Protein AF-A0A964YRF7-F1 (afdb_monomer_lite)

pLDDT: mean 79.21, std 12.92, range [41.75, 94.56]

Sequence (162 aa):
MLIGVGWKLAHPREFGNMFTIGSDQFAIFIVTIVITLATDLLVGIGAGILLKIFIHLVRGASLKHIFQSMTQTEDKTVFIKGAAVFSNFSKTKQKIRAFGFDKHVVVNLDDCSFIDHSVMEAIHLLSEEFKAEGGRLEVVGLEHFENFGKSTHGLSAKKRSK

Foldseek 3Di:
DVVVVVCVVVPVVVLVVQVVVHPLSNVLVVQLVVCCVVPNNVRSVVSSVVSVVVVCVVVVNPPVLVQDQPWDDDPQETEGAEEADPNRCVVVLVVNPVVPLLEEHEYECQNYFWYALVRLVSLVVSQVSSVVNNYGYHYHPCVQWDADPPDPDPSHITGGDD

Structure (mmCIF, N/CA/C/O backbone):
data_AF-A0A964YRF7-F1
#
_entry.id   AF-A0A964YRF7-F1
#
loop_
_atom_site.group_PDB
_atom_site.id
_atom_site.type_symbol
_atom_site.label_atom_id
_atom_site.label_alt_id
_atom_site.label_comp_id
_atom_site.label_asym_id
_atom_site.label_entity_id
_atom_site.label_seq_id
_atom_site.pdbx_PDB_ins_code
_atom_site.Cartn_x
_atom_site.Cartn_y
_atom_site.Cartn_z
_atom_site.occupancy
_atom_site.B_iso_or_equiv
_atom_site.auth_seq_id
_atom_site.auth_comp_id
_atom_site.auth_asym_id
_atom_site.auth_atom_id
_atom_site.pdbx_PDB_model_num
ATOM 1 N N . MET A 1 1 ? 31.798 1.251 -5.332 1.00 73.38 1 MET A N 1
ATOM 2 C CA . MET A 1 1 ? 30.499 1.286 -4.614 1.00 73.38 1 MET A CA 1
ATOM 3 C C . MET A 1 1 ? 29.317 1.572 -5.538 1.00 73.38 1 MET A C 1
ATOM 5 O O . MET A 1 1 ? 28.400 0.765 -5.550 1.00 73.38 1 MET A O 1
ATOM 9 N N . LEU A 1 2 ? 29.344 2.636 -6.352 1.00 81.25 2 LEU A N 1
ATOM 10 C CA . LEU A 1 2 ? 28.207 3.024 -7.210 1.00 81.25 2 LEU A CA 1
ATOM 11 C C . LEU A 1 2 ? 27.767 1.951 -8.221 1.00 81.25 2 LEU A C 1
ATOM 13 O O . LEU A 1 2 ? 26.578 1.693 -8.341 1.00 81.25 2 LEU A O 1
ATOM 17 N N . ILE A 1 3 ? 28.705 1.258 -8.874 1.00 82.56 3 ILE A N 1
ATOM 18 C CA . ILE A 1 3 ? 28.388 0.175 -9.827 1.00 82.56 3 ILE A CA 1
ATOM 19 C C . ILE A 1 3 ? 27.668 -0.996 -9.135 1.00 82.56 3 ILE A C 1
ATOM 21 O O . ILE A 1 3 ? 26.721 -1.550 -9.681 1.00 82.56 3 ILE A O 1
ATOM 25 N N . GLY A 1 4 ? 28.063 -1.339 -7.903 1.00 83.44 4 GLY A N 1
ATOM 26 C CA . GLY A 1 4 ? 27.412 -2.401 -7.126 1.00 83.44 4 GLY A CA 1
ATOM 27 C C . GLY A 1 4 ? 25.996 -2.028 -6.680 1.00 83.44 4 GLY A C 1
ATOM 28 O O . GLY A 1 4 ? 25.100 -2.868 -6.703 1.00 83.44 4 GLY A O 1
ATOM 29 N N . VAL A 1 5 ? 25.774 -0.755 -6.334 1.00 84.44 5 VAL A N 1
ATOM 30 C CA . VAL A 1 5 ? 24.432 -0.227 -6.039 1.00 84.44 5 VAL A CA 1
ATOM 31 C C . VAL A 1 5 ? 23.580 -0.199 -7.312 1.00 84.44 5 VAL A C 1
ATOM 33 O O . VAL A 1 5 ? 22.443 -0.660 -7.286 1.00 84.44 5 VAL A O 1
ATOM 36 N N . GLY A 1 6 ? 24.146 0.240 -8.439 1.00 82.25 6 GLY A N 1
ATOM 37 C CA . GLY A 1 6 ? 23.479 0.242 -9.742 1.00 82.25 6 GLY A CA 1
ATOM 38 C C . GLY A 1 6 ? 23.051 -1.155 -10.192 1.00 82.25 6 GLY A C 1
ATOM 39 O O . GLY A 1 6 ? 21.901 -1.342 -10.573 1.00 82.25 6 GLY A O 1
ATOM 40 N N . TRP A 1 7 ? 23.923 -2.158 -10.057 1.00 84.69 7 TRP A N 1
ATOM 41 C CA . TRP A 1 7 ? 23.594 -3.551 -10.384 1.00 84.69 7 TRP A CA 1
ATOM 42 C C . TRP A 1 7 ? 22.467 -4.113 -9.510 1.00 84.69 7 TRP A C 1
ATOM 44 O O . TRP A 1 7 ? 21.589 -4.824 -9.995 1.00 84.69 7 TRP A O 1
ATOM 54 N N . LYS A 1 8 ? 22.468 -3.775 -8.216 1.00 79.44 8 LYS A N 1
ATOM 55 C CA . LYS A 1 8 ? 21.428 -4.213 -7.279 1.00 79.44 8 LYS A CA 1
ATOM 56 C C . LYS A 1 8 ? 20.073 -3.556 -7.569 1.00 79.44 8 LYS A C 1
ATOM 58 O O . LYS A 1 8 ? 19.050 -4.206 -7.386 1.00 79.44 8 LYS A O 1
ATOM 63 N N . LEU A 1 9 ? 20.070 -2.297 -8.016 1.00 77.06 9 LEU A N 1
ATOM 64 C CA . LEU A 1 9 ? 18.856 -1.531 -8.325 1.00 77.06 9 LEU A CA 1
ATOM 65 C C . LEU A 1 9 ? 18.291 -1.826 -9.723 1.00 77.06 9 LEU A C 1
ATOM 67 O O . LEU A 1 9 ? 17.078 -1.848 -9.890 1.00 77.06 9 LEU A O 1
ATOM 71 N N . ALA A 1 10 ? 19.145 -2.078 -10.715 1.00 80.75 10 ALA A N 1
ATOM 72 C CA . ALA A 1 10 ? 18.755 -2.372 -12.097 1.00 80.75 10 ALA A CA 1
ATOM 73 C C . ALA A 1 10 ? 18.843 -3.872 -12.425 1.00 80.75 10 ALA A C 1
ATOM 75 O O . ALA A 1 10 ? 19.136 -4.255 -13.560 1.00 80.75 10 ALA A O 1
ATOM 76 N N . HIS A 1 11 ? 18.637 -4.739 -11.429 1.00 82.88 11 HIS A N 1
ATOM 77 C CA . HIS A 1 11 ? 18.827 -6.172 -11.605 1.00 82.88 11 HIS A CA 1
ATOM 78 C C . HIS A 1 11 ? 17.893 -6.703 -12.716 1.00 82.88 11 HIS A C 1
ATOM 80 O O . HIS A 1 11 ? 16.685 -6.473 -12.651 1.00 82.88 11 HIS A O 1
ATOM 86 N N . PRO A 1 12 ? 18.395 -7.491 -13.693 1.00 80.31 12 PRO A N 1
ATOM 87 C CA . PRO A 1 12 ? 17.590 -8.024 -14.803 1.00 80.31 12 PRO A CA 1
ATOM 88 C C . PRO A 1 12 ? 16.324 -8.792 -14.386 1.00 80.31 12 PRO A C 1
ATOM 90 O O . PRO A 1 12 ? 15.384 -8.931 -15.164 1.00 80.31 12 PRO A O 1
ATOM 93 N N . ARG A 1 13 ? 16.284 -9.282 -13.143 1.00 83.19 13 ARG A N 1
ATOM 94 C CA . ARG A 1 13 ? 15.128 -9.961 -12.562 1.00 83.19 13 ARG A CA 1
ATOM 95 C C . ARG A 1 13 ? 13.909 -9.040 -12.465 1.00 83.19 13 ARG A C 1
ATOM 97 O O . ARG A 1 13 ? 12.793 -9.503 -12.679 1.00 83.19 13 ARG A O 1
ATOM 104 N N . GLU A 1 14 ? 14.122 -7.748 -12.228 1.00 81.25 14 GLU A N 1
ATOM 105 C CA . GLU A 1 14 ? 13.045 -6.761 -12.138 1.00 81.25 14 GLU A CA 1
ATOM 106 C C . GLU A 1 14 ? 12.355 -6.539 -13.489 1.00 81.25 14 GLU A C 1
ATOM 108 O O . GLU A 1 14 ? 11.137 -6.391 -13.539 1.00 81.25 14 GLU A O 1
ATOM 113 N N . PHE A 1 15 ? 13.092 -6.634 -14.602 1.00 83.19 15 PHE A N 1
ATOM 114 C CA . PHE A 1 15 ? 12.512 -6.583 -15.949 1.00 83.19 15 PHE A CA 1
ATOM 115 C C . PHE A 1 15 ? 11.590 -7.780 -16.206 1.00 83.19 15 PHE A C 1
ATOM 117 O O . PHE A 1 15 ? 10.490 -7.611 -16.731 1.00 83.19 15 PHE A O 1
ATOM 124 N N . GLY A 1 16 ? 12.011 -8.978 -15.784 1.00 82.75 16 GLY A N 1
ATOM 125 C CA . GLY A 1 16 ? 11.188 -10.186 -15.858 1.00 82.75 16 GLY A CA 1
ATOM 126 C C . GLY A 1 16 ? 9.915 -10.077 -15.017 1.00 82.75 16 GLY A C 1
ATOM 127 O O . GLY A 1 16 ? 8.831 -10.386 -15.505 1.00 82.75 16 GLY A O 1
ATOM 128 N N . ASN A 1 17 ? 10.024 -9.566 -13.787 1.00 81.81 17 ASN A N 1
ATOM 129 C CA . ASN A 1 17 ? 8.870 -9.319 -12.917 1.00 81.81 17 ASN A CA 1
ATOM 130 C C . ASN A 1 17 ? 7.890 -8.310 -13.535 1.00 81.81 17 ASN A C 1
ATOM 132 O O . ASN A 1 17 ? 6.678 -8.475 -13.450 1.00 81.81 17 ASN A O 1
ATOM 136 N N . MET A 1 18 ? 8.399 -7.263 -14.182 1.00 79.88 18 MET A N 1
ATOM 137 C CA . MET A 1 18 ? 7.538 -6.247 -14.783 1.00 79.88 18 MET A CA 1
ATOM 138 C C . MET A 1 18 ? 6.828 -6.761 -16.041 1.00 79.88 18 MET A C 1
ATOM 140 O O . MET A 1 18 ? 5.675 -6.409 -16.291 1.00 79.88 18 MET A O 1
ATOM 144 N N . PHE A 1 19 ? 7.471 -7.664 -16.784 1.00 81.38 19 PHE A N 1
ATOM 145 C CA . PHE A 1 19 ? 6.854 -8.353 -17.915 1.00 81.38 19 PHE A CA 1
ATOM 146 C C . PHE A 1 19 ? 5.724 -9.304 -17.484 1.00 81.38 19 PHE A C 1
ATOM 148 O O . PHE A 1 19 ? 4.702 -9.376 -18.166 1.00 81.38 19 PHE A O 1
ATOM 155 N N . THR A 1 20 ? 5.851 -9.989 -16.340 1.00 76.75 20 THR A N 1
ATOM 156 C CA . THR A 1 20 ? 4.787 -10.878 -15.827 1.00 76.75 20 THR A CA 1
ATOM 157 C C . THR A 1 20 ? 3.573 -10.120 -15.287 1.00 76.75 20 THR A C 1
ATOM 159 O O . THR A 1 20 ? 2.465 -10.652 -15.333 1.00 76.75 20 THR A O 1
ATOM 162 N N . ILE A 1 21 ? 3.750 -8.878 -14.823 1.00 77.12 21 ILE A N 1
ATOM 163 C CA . ILE A 1 21 ? 2.648 -7.995 -14.401 1.00 77.12 21 ILE A CA 1
ATOM 164 C C . ILE A 1 21 ? 1.789 -7.566 -15.604 1.00 77.12 21 ILE A C 1
ATOM 166 O O . ILE A 1 21 ? 0.573 -7.406 -15.475 1.00 77.12 21 ILE A O 1
ATOM 170 N N . GLY A 1 22 ? 2.399 -7.407 -16.781 1.00 79.69 22 GLY A N 1
ATOM 171 C CA . GLY A 1 22 ? 1.692 -7.207 -18.044 1.00 79.69 22 GLY A CA 1
ATOM 172 C C . GLY A 1 22 ? 2.448 -6.325 -19.035 1.00 79.69 22 GLY A C 1
ATOM 173 O O . GLY A 1 22 ? 3.250 -5.471 -18.653 1.00 79.69 22 GLY A O 1
ATOM 174 N N . SER A 1 23 ? 2.124 -6.490 -20.321 1.00 78.38 23 SER A N 1
ATOM 175 C CA . SER A 1 23 ? 2.737 -5.767 -21.447 1.00 78.38 23 SER A CA 1
ATOM 176 C C . SER A 1 23 ? 2.744 -4.251 -21.261 1.00 78.38 23 SER A C 1
ATOM 178 O O . SER A 1 23 ? 3.729 -3.591 -21.572 1.00 78.38 23 SER A O 1
ATOM 180 N N . ASP A 1 24 ? 1.666 -3.702 -20.708 1.00 79.19 24 ASP A N 1
ATOM 181 C CA . ASP A 1 24 ? 1.491 -2.258 -20.567 1.00 79.19 24 ASP A CA 1
ATOM 182 C C . ASP A 1 24 ? 2.372 -1.682 -19.457 1.00 79.19 24 ASP A C 1
ATOM 184 O O . ASP A 1 24 ? 2.957 -0.615 -19.621 1.00 79.19 24 ASP A O 1
ATOM 188 N N . GLN A 1 25 ? 2.499 -2.392 -18.331 1.00 78.81 25 GLN A N 1
ATOM 189 C CA . GLN A 1 25 ? 3.378 -1.966 -17.237 1.00 78.81 25 GLN A CA 1
ATOM 190 C C . GLN A 1 25 ? 4.840 -2.097 -17.642 1.00 78.81 25 GLN A C 1
ATOM 192 O O . GLN A 1 25 ? 5.642 -1.211 -17.350 1.00 78.81 25 GLN A O 1
ATOM 197 N N . PHE A 1 26 ? 5.169 -3.150 -18.388 1.00 86.62 26 PHE A N 1
ATOM 198 C CA . PHE A 1 26 ? 6.485 -3.292 -18.986 1.00 86.62 26 PHE A CA 1
ATOM 199 C C . PHE A 1 26 ? 6.787 -2.157 -19.976 1.00 86.62 26 PHE A C 1
ATOM 201 O O . PHE A 1 26 ? 7.854 -1.553 -19.900 1.00 86.62 26 PHE A O 1
ATOM 208 N N . ALA A 1 27 ? 5.838 -1.795 -20.844 1.00 85.56 27 ALA A N 1
ATOM 209 C CA . ALA A 1 27 ? 5.998 -0.683 -21.778 1.00 85.56 27 ALA A CA 1
ATOM 210 C C . ALA A 1 27 ? 6.218 0.652 -21.049 1.00 85.56 27 ALA A C 1
ATOM 212 O O . ALA A 1 27 ? 7.160 1.372 -21.374 1.00 85.56 27 ALA A O 1
ATOM 213 N N . ILE A 1 28 ? 5.414 0.960 -20.023 1.00 88.94 28 ILE A N 1
ATOM 214 C CA . ILE A 1 28 ? 5.595 2.170 -19.206 1.00 88.94 28 ILE A CA 1
ATOM 215 C C . ILE A 1 28 ? 6.983 2.179 -18.557 1.00 88.94 28 ILE A C 1
ATOM 217 O O . ILE A 1 28 ? 7.671 3.199 -18.592 1.00 88.94 28 ILE A O 1
ATOM 221 N N . PHE A 1 29 ? 7.411 1.051 -17.993 1.00 89.88 29 PHE A N 1
ATOM 222 C CA . PHE A 1 29 ? 8.706 0.910 -17.332 1.00 89.88 29 PHE A CA 1
ATOM 223 C C . PHE A 1 29 ? 9.878 1.149 -18.290 1.00 89.88 29 PHE A C 1
ATOM 225 O O . PHE A 1 29 ? 10.743 1.977 -18.005 1.00 89.88 29 PHE A O 1
ATOM 232 N N . ILE A 1 30 ? 9.874 0.494 -19.455 1.00 91.69 30 ILE A N 1
ATOM 233 C CA . ILE A 1 30 ? 10.917 0.665 -20.473 1.00 91.69 30 ILE A CA 1
ATOM 234 C C . ILE A 1 30 ? 10.943 2.101 -20.996 1.00 91.69 30 ILE A C 1
ATOM 236 O O . ILE A 1 30 ? 12.013 2.705 -21.049 1.00 91.69 30 ILE A O 1
ATOM 240 N N . VAL A 1 31 ? 9.783 2.677 -21.327 1.00 90.94 31 VAL A N 1
ATOM 241 C CA . VAL A 1 31 ? 9.699 4.069 -21.798 1.00 90.94 31 VAL A CA 1
ATOM 242 C C . VAL A 1 31 ? 10.249 5.032 -20.744 1.00 90.94 31 VAL A C 1
ATOM 244 O O . VAL A 1 31 ? 11.041 5.914 -21.069 1.00 90.94 31 VAL A O 1
ATOM 247 N N . THR A 1 32 ? 9.897 4.826 -19.474 1.00 92.69 32 THR A N 1
ATOM 248 C CA . THR A 1 32 ? 10.376 5.653 -18.358 1.00 92.69 32 THR A CA 1
ATOM 249 C C . THR A 1 32 ? 11.893 5.560 -18.203 1.00 92.69 32 THR A C 1
ATOM 251 O O . THR A 1 32 ? 12.548 6.590 -18.050 1.00 92.69 32 THR A O 1
ATOM 254 N N . ILE A 1 33 ? 12.473 4.358 -18.292 1.00 92.06 33 ILE A N 1
ATOM 255 C CA . ILE A 1 33 ? 13.931 4.165 -18.250 1.00 92.06 33 ILE A CA 1
ATOM 256 C C . ILE A 1 33 ? 14.607 4.890 -19.413 1.00 92.06 33 ILE A C 1
ATOM 258 O O . ILE A 1 33 ? 15.546 5.649 -19.187 1.00 92.06 33 ILE A O 1
ATOM 262 N N . VAL A 1 34 ? 14.127 4.691 -20.643 1.00 94.31 34 VAL A N 1
ATOM 263 C CA . VAL A 1 34 ? 14.740 5.292 -21.836 1.00 94.31 34 VAL A CA 1
ATOM 264 C C . VAL A 1 34 ? 14.717 6.817 -21.749 1.00 94.31 34 VAL A C 1
ATOM 266 O O . VAL A 1 34 ? 15.748 7.450 -21.964 1.00 94.31 34 VAL A O 1
ATOM 269 N N . ILE A 1 35 ? 13.581 7.411 -21.372 1.00 94.56 35 ILE A N 1
ATOM 270 C CA . ILE A 1 35 ? 13.460 8.869 -21.225 1.00 94.56 35 ILE A CA 1
ATOM 271 C C . ILE A 1 35 ? 14.353 9.379 -20.091 1.00 94.56 35 ILE A C 1
ATOM 273 O O . ILE A 1 35 ? 15.041 10.380 -20.273 1.00 94.56 35 ILE A O 1
ATOM 277 N N . THR A 1 36 ? 14.389 8.683 -18.951 1.00 94.56 36 THR A N 1
ATOM 278 C CA . THR A 1 36 ? 15.234 9.060 -17.806 1.00 94.56 36 THR A CA 1
ATOM 279 C C . THR A 1 36 ? 16.716 9.078 -18.178 1.00 94.56 36 THR A C 1
ATOM 281 O O . THR A 1 36 ? 17.430 9.999 -17.799 1.00 94.56 36 THR A O 1
ATOM 284 N N . LEU A 1 37 ? 17.178 8.072 -18.929 1.00 92.56 37 LEU A N 1
ATOM 285 C CA . LEU A 1 37 ? 18.572 7.967 -19.368 1.00 92.56 37 LEU A CA 1
ATOM 286 C C . LEU A 1 37 ? 18.927 8.965 -20.480 1.00 92.56 37 LEU A C 1
ATOM 288 O O . LEU A 1 37 ? 20.072 9.400 -20.553 1.00 92.56 37 LEU A O 1
ATOM 292 N N . ALA A 1 38 ? 17.974 9.304 -21.353 1.00 94.38 38 ALA A N 1
ATOM 293 C CA . ALA A 1 38 ? 18.192 10.229 -22.466 1.00 94.38 38 ALA A CA 1
ATOM 294 C C . ALA A 1 38 ? 18.067 11.708 -22.071 1.00 94.38 38 ALA A C 1
ATOM 296 O O . ALA A 1 38 ? 18.635 12.569 -22.739 1.00 94.38 38 ALA A O 1
ATOM 297 N N . THR A 1 39 ? 17.289 12.010 -21.029 1.00 93.81 39 THR A N 1
ATOM 298 C CA . THR A 1 39 ? 17.007 13.379 -20.585 1.00 93.81 39 THR A CA 1
ATOM 299 C C . THR A 1 39 ? 17.409 13.550 -19.125 1.00 93.81 39 THR A C 1
ATOM 301 O O . THR A 1 39 ? 18.581 13.764 -18.837 1.00 93.81 39 THR A O 1
ATOM 304 N N . ASP A 1 40 ? 16.451 13.439 -18.209 1.00 93.31 40 ASP A N 1
ATOM 305 C CA . ASP A 1 40 ? 16.654 13.535 -16.772 1.00 93.31 40 ASP A CA 1
ATOM 306 C C . ASP A 1 40 ? 15.595 12.710 -16.024 1.00 93.31 40 ASP A C 1
ATOM 308 O O . ASP A 1 40 ? 14.516 12.402 -16.552 1.00 93.31 40 ASP A O 1
ATOM 312 N N . LEU A 1 41 ? 15.886 12.389 -14.764 1.00 90.88 41 LEU A N 1
ATOM 313 C CA . LEU A 1 41 ? 14.985 11.683 -13.859 1.00 90.88 41 LEU A CA 1
ATOM 314 C C . LEU A 1 41 ? 13.615 12.358 -13.748 1.00 9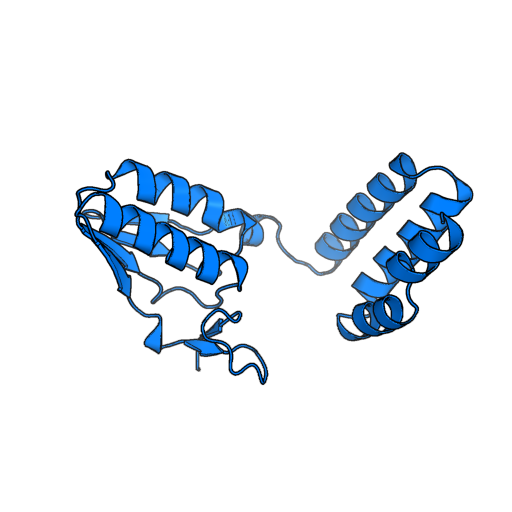0.88 41 LEU A C 1
ATOM 316 O O . LEU A 1 41 ? 12.593 11.668 -13.801 1.00 90.88 41 LEU A O 1
ATOM 320 N N . LEU A 1 42 ? 13.565 13.687 -13.629 1.00 93.06 42 LEU A N 1
ATOM 321 C CA . LEU A 1 42 ? 12.296 14.398 -13.463 1.00 93.06 42 LEU A CA 1
ATOM 322 C C . LEU A 1 42 ? 11.391 14.239 -14.695 1.00 93.06 42 LEU A C 1
ATOM 324 O O . LEU A 1 42 ? 10.189 13.989 -14.565 1.00 93.06 42 LEU A O 1
ATOM 328 N N . VAL A 1 43 ? 11.977 14.339 -15.889 1.00 94.06 43 VAL A N 1
ATOM 329 C CA . VAL A 1 43 ? 11.255 14.215 -17.163 1.00 94.06 43 VAL A CA 1
ATOM 330 C C . VAL A 1 43 ? 10.779 12.779 -17.374 1.00 94.06 43 VAL A C 1
ATOM 332 O O . VAL A 1 43 ? 9.633 12.564 -17.773 1.00 94.06 43 VAL A O 1
ATOM 335 N N . GLY A 1 44 ? 11.614 11.794 -17.033 1.00 91.50 44 GLY A N 1
ATOM 336 C CA . GLY A 1 44 ? 11.246 10.381 -17.076 1.00 91.50 44 GLY A CA 1
ATOM 337 C C . GLY A 1 44 ? 10.050 10.053 -16.185 1.00 91.50 44 GLY A C 1
ATOM 338 O O . GLY A 1 44 ? 9.080 9.451 -16.653 1.00 91.50 44 GLY A O 1
ATOM 339 N N . ILE A 1 45 ? 10.068 10.510 -14.930 1.00 92.06 45 ILE A N 1
ATOM 340 C CA . ILE A 1 45 ? 8.952 10.318 -13.990 1.00 92.06 45 ILE A CA 1
ATOM 341 C C . ILE A 1 45 ? 7.667 10.953 -14.540 1.00 92.06 45 ILE A C 1
ATOM 343 O O . ILE A 1 45 ? 6.617 10.303 -14.551 1.00 92.06 45 ILE A O 1
ATOM 347 N N . GLY A 1 46 ? 7.742 12.191 -15.040 1.00 94.00 46 GLY A N 1
ATOM 348 C CA . GLY A 1 46 ? 6.593 12.882 -15.633 1.00 94.00 46 GLY A CA 1
ATOM 349 C C . GLY A 1 46 ? 5.995 12.124 -16.822 1.00 94.00 46 GLY A C 1
ATOM 350 O O . GLY A 1 46 ? 4.782 11.904 -16.874 1.00 94.00 46 GLY A O 1
ATOM 351 N N . ALA A 1 47 ? 6.841 11.654 -17.739 1.00 92.06 47 ALA A N 1
ATOM 352 C CA . ALA A 1 47 ? 6.413 10.882 -18.902 1.00 92.06 47 ALA A CA 1
ATOM 353 C C . ALA A 1 47 ? 5.765 9.542 -18.512 1.00 92.06 47 ALA A C 1
ATOM 355 O O . ALA A 1 47 ? 4.716 9.187 -19.055 1.00 92.06 47 ALA A O 1
ATOM 356 N N . GLY A 1 48 ? 6.333 8.828 -17.536 1.00 89.81 48 GLY A N 1
ATOM 357 C CA . GLY A 1 48 ? 5.775 7.570 -17.035 1.00 89.81 48 GLY A CA 1
ATOM 358 C C . GLY A 1 48 ? 4.389 7.744 -16.407 1.00 89.81 48 GLY A C 1
ATOM 359 O O . GLY A 1 48 ? 3.480 6.954 -16.674 1.00 89.81 48 GLY A O 1
ATOM 360 N N . ILE A 1 49 ? 4.193 8.812 -15.625 1.00 90.38 49 ILE A N 1
ATOM 361 C CA . ILE A 1 49 ? 2.891 9.152 -15.028 1.00 90.38 49 ILE A CA 1
ATOM 362 C C . ILE A 1 49 ? 1.858 9.453 -16.121 1.00 90.38 49 ILE A C 1
ATOM 364 O O . ILE A 1 49 ? 0.761 8.891 -16.092 1.00 90.38 49 ILE A O 1
ATOM 368 N N . LEU A 1 50 ? 2.206 10.292 -17.102 1.00 90.12 50 LEU A N 1
ATOM 369 C CA . LEU A 1 50 ? 1.305 10.648 -18.203 1.00 90.12 50 LEU A CA 1
ATOM 370 C C . LEU A 1 50 ? 0.925 9.431 -19.051 1.00 90.12 50 LEU A C 1
ATOM 372 O O . LEU A 1 50 ? -0.256 9.226 -19.335 1.00 90.12 50 LEU A O 1
ATOM 376 N N . LEU A 1 51 ? 1.898 8.589 -19.402 1.00 88.19 51 LEU A N 1
ATOM 377 C CA . LEU A 1 51 ? 1.662 7.379 -20.187 1.00 88.19 51 LEU A CA 1
ATOM 378 C C . LEU A 1 51 ? 0.765 6.386 -19.438 1.00 88.19 51 LEU A C 1
ATOM 380 O O . LEU A 1 51 ? -0.152 5.807 -20.022 1.00 88.19 51 LEU A O 1
ATOM 384 N N . LYS A 1 52 ? 0.977 6.233 -18.127 1.00 84.38 52 LYS A N 1
ATOM 385 C CA . LYS A 1 52 ? 0.125 5.398 -17.276 1.00 84.38 52 LYS A CA 1
ATOM 386 C C . LYS A 1 52 ? -1.316 5.903 -17.250 1.00 84.38 52 LYS A C 1
ATOM 388 O O . LYS A 1 52 ? -2.231 5.096 -17.398 1.00 84.38 52 LYS A O 1
ATOM 393 N N . ILE A 1 53 ? -1.519 7.213 -17.092 1.00 82.44 53 ILE A N 1
ATOM 394 C CA . ILE A 1 53 ? -2.849 7.843 -17.123 1.00 82.44 53 ILE A CA 1
ATOM 395 C C . ILE A 1 53 ? -3.513 7.616 -18.487 1.00 82.44 53 ILE A C 1
ATOM 397 O O . ILE A 1 53 ? -4.670 7.197 -18.543 1.00 82.44 53 ILE A O 1
ATOM 401 N N . PHE A 1 54 ? -2.772 7.821 -19.576 1.00 84.44 54 PHE A N 1
ATOM 402 C CA . PHE A 1 54 ? -3.258 7.634 -20.941 1.00 84.44 54 PHE A CA 1
ATOM 403 C C . PHE A 1 54 ? -3.718 6.194 -21.211 1.00 84.44 54 PHE A C 1
ATOM 405 O O . PHE A 1 54 ? -4.845 5.982 -21.656 1.00 84.44 54 PHE A O 1
ATOM 412 N N . ILE A 1 55 ? -2.899 5.193 -20.872 1.00 79.88 55 ILE A N 1
ATOM 413 C CA . ILE A 1 55 ? -3.257 3.772 -21.025 1.00 79.88 55 ILE A CA 1
ATOM 414 C C . ILE A 1 55 ? -4.515 3.432 -20.212 1.00 79.88 55 ILE A C 1
ATOM 416 O O . ILE A 1 55 ? -5.377 2.684 -20.674 1.00 79.88 55 ILE A O 1
ATOM 420 N N . HIS A 1 56 ? -4.647 3.998 -19.010 1.00 73.50 56 HIS A N 1
ATOM 421 C CA . HIS A 1 56 ? -5.813 3.774 -18.157 1.00 73.50 56 HIS A CA 1
ATOM 422 C C . HIS A 1 56 ? -7.105 4.349 -18.757 1.00 73.50 56 HIS A C 1
ATOM 424 O O . HIS A 1 56 ? -8.141 3.683 -18.741 1.00 73.50 56 HIS A O 1
ATOM 430 N N . LEU A 1 57 ? -7.026 5.550 -19.339 1.00 73.88 57 LEU A N 1
ATOM 431 C CA . LEU A 1 57 ? -8.128 6.198 -20.057 1.00 73.88 57 LEU A CA 1
ATOM 432 C C . LEU A 1 57 ? -8.560 5.391 -21.287 1.00 73.88 57 LEU A C 1
ATOM 434 O O . LEU A 1 57 ? -9.750 5.137 -21.462 1.00 73.88 57 LEU A O 1
ATOM 438 N N . VAL A 1 58 ? -7.603 4.939 -22.104 1.00 74.56 58 VAL A N 1
ATOM 439 C CA . VAL A 1 58 ? -7.880 4.157 -23.324 1.00 74.56 58 VAL A CA 1
ATOM 440 C C . VAL A 1 58 ? -8.535 2.807 -23.003 1.00 74.56 58 VAL A C 1
ATOM 442 O O . VAL A 1 58 ? -9.366 2.327 -23.769 1.00 74.56 58 VAL A O 1
ATOM 445 N N . ARG A 1 59 ? -8.225 2.204 -21.848 1.00 69.00 59 ARG A N 1
ATOM 446 C CA . ARG A 1 59 ? -8.790 0.910 -21.418 1.00 69.00 59 ARG A CA 1
ATOM 447 C C . ARG A 1 59 ? -10.135 1.034 -20.686 1.00 69.00 59 ARG A C 1
ATOM 449 O O . ARG A 1 59 ? -10.606 0.053 -20.118 1.00 69.00 59 ARG A O 1
ATOM 456 N N . GLY A 1 60 ? -10.759 2.216 -20.694 1.00 57.16 60 GLY A N 1
ATOM 457 C CA . GLY A 1 60 ? -12.103 2.429 -20.145 1.00 57.16 60 GLY A CA 1
ATOM 458 C C . GLY A 1 60 ? -12.177 2.377 -18.616 1.00 57.16 60 GLY A C 1
ATOM 459 O O . GLY A 1 60 ? -13.271 2.313 -18.051 1.00 57.16 60 GLY A O 1
ATOM 460 N N . ALA A 1 61 ? -11.034 2.412 -17.927 1.00 54.88 61 ALA A N 1
ATOM 461 C CA . ALA A 1 61 ? -11.003 2.453 -16.476 1.00 54.88 61 ALA A CA 1
ATOM 462 C C . ALA A 1 61 ? -11.427 3.851 -16.007 1.00 54.88 61 ALA A C 1
ATOM 464 O O . ALA A 1 61 ? -10.666 4.818 -16.035 1.00 54.88 61 ALA A O 1
ATOM 465 N N . SER A 1 62 ? -12.689 3.963 -15.599 1.00 48.19 62 SER A N 1
ATOM 466 C CA . SER A 1 62 ? -13.243 5.197 -15.053 1.00 48.19 62 SER A CA 1
ATOM 467 C C . SER A 1 62 ? -12.494 5.575 -13.772 1.00 48.19 62 SER A C 1
ATOM 469 O O . SER A 1 62 ? -12.588 4.889 -12.751 1.00 48.19 62 SER A O 1
ATOM 471 N N . LEU A 1 63 ? -11.777 6.706 -13.819 1.00 50.62 63 LEU A N 1
ATOM 472 C CA . LEU A 1 63 ? -11.063 7.338 -12.695 1.00 50.62 63 LEU A CA 1
ATOM 473 C C . LEU A 1 63 ? -11.919 7.431 -11.416 1.00 50.62 63 LEU A C 1
ATOM 475 O O . LEU A 1 63 ? -11.396 7.451 -10.303 1.00 50.62 63 LEU A O 1
ATOM 479 N N . LYS A 1 64 ? -13.246 7.433 -11.575 1.00 47.41 64 LYS A N 1
ATOM 480 C CA . LYS A 1 64 ? -14.236 7.497 -10.501 1.00 47.41 64 LYS A CA 1
ATOM 481 C C . LYS A 1 64 ? -14.252 6.243 -9.610 1.00 47.41 64 LYS A C 1
ATOM 483 O O . LYS A 1 64 ? -14.426 6.377 -8.403 1.00 47.41 64 LYS A O 1
ATOM 488 N N . HIS A 1 65 ? -13.993 5.050 -10.156 1.00 49.97 65 HIS A N 1
ATOM 489 C CA . HIS A 1 65 ? -14.006 3.793 -9.385 1.00 49.97 65 HIS A CA 1
ATOM 490 C C . HIS A 1 65 ? -12.722 3.545 -8.580 1.00 49.97 65 HIS A C 1
ATOM 492 O O . HIS A 1 65 ? -12.747 2.806 -7.601 1.00 49.97 65 HIS A O 1
ATOM 498 N N . ILE A 1 66 ? -11.612 4.194 -8.939 1.00 48.75 66 ILE A N 1
ATOM 499 C CA . ILE A 1 66 ? -10.359 4.117 -8.169 1.0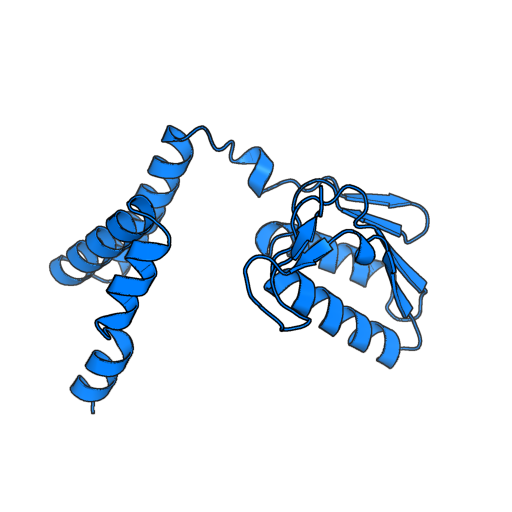0 48.75 66 ILE A CA 1
ATOM 500 C C . ILE A 1 66 ? -10.400 5.063 -6.957 1.00 48.75 66 ILE A C 1
ATOM 502 O O . ILE A 1 66 ? -9.759 4.805 -5.939 1.00 48.75 66 ILE A O 1
ATOM 506 N N . PHE A 1 67 ? -11.181 6.147 -7.038 1.00 43.41 67 PHE A N 1
ATOM 507 C CA . PHE A 1 67 ? -11.163 7.236 -6.055 1.00 43.41 67 PHE A CA 1
ATOM 508 C C . PHE A 1 67 ? -12.354 7.280 -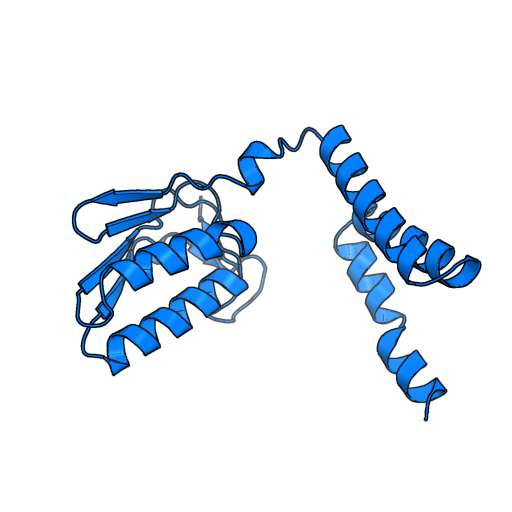5.085 1.00 43.41 67 PHE A C 1
ATOM 510 O O . PHE A 1 67 ? -12.310 8.052 -4.120 1.00 43.41 67 PHE A O 1
ATOM 517 N N . GLN A 1 68 ? -13.401 6.479 -5.300 1.00 41.75 68 GLN A N 1
ATOM 518 C CA . GLN A 1 68 ? -14.585 6.448 -4.436 1.00 41.75 68 GLN A CA 1
ATOM 519 C C . GLN A 1 68 ? -14.934 5.021 -4.003 1.00 41.75 68 GLN A C 1
ATOM 521 O O . GLN A 1 68 ? -15.687 4.320 -4.672 1.00 41.75 68 GLN A O 1
ATOM 526 N N . SER A 1 69 ? -14.443 4.617 -2.829 1.00 45.38 69 SER A N 1
ATOM 527 C CA . SER A 1 69 ? -15.179 3.663 -2.001 1.00 45.38 69 SER A CA 1
ATOM 528 C C . SER A 1 69 ? -16.325 4.425 -1.324 1.00 45.38 69 SER A C 1
ATOM 530 O O . SER A 1 69 ? -16.119 5.468 -0.696 1.00 45.38 69 SER A O 1
ATOM 532 N N . MET A 1 70 ? -17.561 3.950 -1.488 1.00 48.44 70 MET A N 1
ATOM 533 C CA . MET A 1 70 ? -18.690 4.468 -0.714 1.00 48.44 70 MET A CA 1
ATOM 534 C C . MET A 1 70 ? -18.531 3.979 0.722 1.00 48.44 70 MET A C 1
ATOM 536 O O . MET A 1 70 ? -18.684 2.791 0.989 1.00 48.44 70 MET A O 1
ATOM 540 N N . THR A 1 71 ? -18.187 4.889 1.632 1.00 52.62 71 THR A N 1
ATOM 541 C CA . THR A 1 71 ? -18.129 4.604 3.068 1.00 52.62 71 THR A CA 1
ATOM 542 C C . THR A 1 71 ? -19.369 5.177 3.737 1.00 52.62 71 THR A C 1
ATOM 544 O O . THR A 1 71 ? -19.470 6.400 3.872 1.00 52.62 71 THR A O 1
ATOM 547 N N . GLN A 1 72 ? -20.290 4.306 4.144 1.00 53.09 72 GLN A N 1
ATOM 548 C CA . GLN A 1 72 ? -21.416 4.662 5.005 1.00 53.09 72 GLN A CA 1
ATOM 549 C C . GLN A 1 72 ? -21.014 4.404 6.459 1.00 53.09 72 GLN A C 1
ATOM 551 O O . GLN A 1 72 ? -20.319 3.429 6.751 1.00 53.09 72 GLN A O 1
ATOM 556 N N . THR A 1 73 ? -21.396 5.320 7.342 1.00 59.28 73 THR A N 1
ATOM 557 C CA . THR A 1 73 ? -21.143 5.231 8.778 1.00 59.28 73 THR A CA 1
ATOM 558 C C . THR A 1 73 ? -22.482 5.148 9.493 1.00 59.28 73 THR A C 1
ATOM 560 O O . THR A 1 73 ? -23.269 6.085 9.396 1.00 59.28 73 THR A O 1
ATOM 563 N N . GLU A 1 74 ? -22.706 4.059 10.217 1.00 63.59 74 GLU A N 1
ATOM 564 C CA . GLU A 1 74 ? -23.851 3.855 11.113 1.00 63.59 74 GLU A CA 1
ATOM 565 C C . GLU A 1 74 ? -23.311 3.291 12.427 1.00 63.59 74 GLU A C 1
ATOM 567 O O . GLU A 1 74 ? -22.542 2.337 12.390 1.00 63.59 74 GLU A O 1
ATOM 572 N N . ASP A 1 75 ? -23.627 3.912 13.568 1.00 67.81 75 ASP A N 1
ATOM 573 C CA . ASP A 1 75 ? -23.298 3.424 14.920 1.00 67.81 75 ASP A CA 1
ATOM 574 C C . ASP A 1 75 ? -21.894 2.801 15.087 1.00 67.81 75 ASP A C 1
ATOM 576 O O . ASP A 1 75 ? -21.729 1.692 15.588 1.00 67.81 75 ASP A O 1
ATOM 580 N N . LYS A 1 76 ? -20.848 3.536 14.669 1.00 78.50 76 LYS A N 1
ATOM 581 C CA . LYS A 1 76 ? -19.420 3.119 14.711 1.00 78.50 76 LYS A CA 1
ATOM 582 C C . LYS A 1 76 ? -19.072 1.911 13.830 1.00 78.50 76 LYS A C 1
ATOM 584 O O . LYS A 1 76 ? -18.001 1.322 13.977 1.00 78.50 76 LYS A O 1
ATOM 589 N N . THR A 1 77 ? -19.933 1.593 12.875 1.00 82.31 77 THR A N 1
ATOM 590 C CA . THR A 1 77 ? -19.678 0.634 11.806 1.00 82.31 77 THR A CA 1
ATOM 591 C C . THR A 1 77 ? -19.289 1.374 10.534 1.00 82.31 77 THR A C 1
ATOM 593 O O . THR A 1 77 ? -19.923 2.350 10.126 1.00 82.31 77 THR A O 1
ATOM 596 N N . VAL A 1 78 ? -18.210 0.918 9.909 1.00 85.44 78 VAL A N 1
ATOM 597 C CA . VAL A 1 78 ? -17.657 1.456 8.672 1.00 85.44 78 VAL A CA 1
ATOM 598 C C . VAL A 1 78 ? -17.837 0.414 7.580 1.00 85.44 78 VAL A C 1
ATOM 600 O O . VAL A 1 78 ? -17.128 -0.591 7.552 1.00 85.44 78 VAL A O 1
ATOM 603 N N . PHE A 1 79 ? -18.776 0.666 6.669 1.00 82.62 79 PHE A N 1
ATOM 604 C CA . PHE A 1 79 ? -19.032 -0.215 5.530 1.00 82.62 79 PHE A CA 1
ATOM 605 C C . PHE A 1 79 ? -18.094 0.125 4.374 1.00 82.62 79 PHE A C 1
ATOM 607 O O . PHE A 1 79 ? -18.064 1.271 3.910 1.00 82.62 79 PHE A O 1
ATOM 614 N N . ILE A 1 80 ? -17.333 -0.860 3.894 1.00 82.75 80 ILE A N 1
ATOM 615 C CA . ILE A 1 80 ? -16.445 -0.702 2.739 1.00 82.75 80 ILE A CA 1
ATOM 616 C C . ILE A 1 80 ? -17.064 -1.414 1.537 1.00 82.75 80 ILE A C 1
ATOM 618 O O . ILE A 1 80 ? -17.064 -2.639 1.459 1.00 82.75 80 ILE A O 1
ATOM 622 N N . LYS A 1 81 ? -17.558 -0.628 0.574 1.00 80.69 81 LYS A N 1
ATOM 623 C CA . LYS A 1 81 ? -18.124 -1.139 -0.683 1.00 80.69 81 LYS A CA 1
ATOM 624 C C . LYS A 1 81 ? -17.103 -1.096 -1.819 1.00 80.69 81 LYS A C 1
ATOM 626 O O . LYS A 1 81 ? -16.391 -0.098 -1.976 1.00 80.69 81 LYS A O 1
ATOM 631 N N . GLY A 1 82 ? -17.081 -2.132 -2.658 1.00 80.81 82 GLY A N 1
ATOM 632 C CA . GLY A 1 82 ? -16.246 -2.182 -3.863 1.00 80.81 82 GLY A CA 1
ATOM 633 C C . GLY A 1 82 ? -14.881 -2.815 -3.605 1.00 80.81 82 GLY A C 1
ATOM 634 O O . GLY A 1 82 ? -14.815 -3.995 -3.295 1.00 80.81 82 GLY A O 1
ATOM 635 N N . ALA A 1 83 ? -13.785 -2.080 -3.779 1.00 79.44 83 ALA A N 1
ATOM 636 C CA . ALA A 1 83 ? -12.435 -2.583 -3.513 1.00 79.44 83 ALA A CA 1
ATOM 637 C C . ALA A 1 83 ? -11.772 -1.753 -2.414 1.00 79.44 83 ALA A C 1
ATOM 639 O O . ALA A 1 83 ? -11.874 -0.527 -2.429 1.00 79.44 83 ALA A O 1
ATOM 640 N N . ALA A 1 84 ? -11.064 -2.401 -1.496 1.00 83.69 84 ALA A N 1
ATOM 641 C CA . ALA A 1 84 ? -10.261 -1.757 -0.471 1.00 83.69 84 ALA A CA 1
ATOM 642 C C . ALA A 1 84 ? -8.790 -1.774 -0.904 1.00 83.69 84 ALA A C 1
ATOM 644 O O . ALA A 1 84 ? -8.107 -2.798 -0.837 1.00 83.69 84 ALA A O 1
ATOM 645 N N . VAL A 1 85 ? -8.300 -0.626 -1.366 1.00 81.75 85 VAL A N 1
ATOM 646 C CA . VAL A 1 85 ? -6.913 -0.439 -1.819 1.00 81.75 85 VAL A CA 1
ATOM 647 C C . VAL A 1 85 ? -6.309 0.773 -1.122 1.00 81.75 85 VAL A C 1
ATOM 649 O O . VAL A 1 85 ? -7.034 1.659 -0.671 1.00 81.75 85 VAL A O 1
ATOM 652 N N . PHE A 1 86 ? -4.980 0.848 -1.043 1.00 75.56 86 PHE A N 1
ATOM 653 C CA . PHE A 1 86 ? -4.282 1.880 -0.265 1.00 75.56 86 PHE A CA 1
ATOM 654 C C . PHE A 1 86 ? -4.825 3.308 -0.486 1.00 75.56 86 PHE A C 1
ATOM 656 O O . PHE A 1 86 ? -5.104 4.034 0.472 1.00 75.56 86 PHE A O 1
ATOM 663 N N . SER A 1 87 ? -5.054 3.691 -1.747 1.00 72.50 87 SER A N 1
ATOM 664 C CA . SER A 1 87 ? -5.518 5.031 -2.125 1.00 72.50 87 SER A CA 1
ATOM 665 C C . SER A 1 87 ? -6.877 5.411 -1.531 1.00 72.50 87 SER A C 1
ATOM 667 O O . SER A 1 87 ? -7.073 6.569 -1.161 1.00 72.50 87 SER A O 1
ATOM 669 N N . ASN A 1 88 ? -7.816 4.465 -1.422 1.00 76.94 88 ASN A N 1
ATOM 670 C CA . ASN A 1 88 ? -9.149 4.742 -0.886 1.00 76.94 88 ASN A CA 1
ATOM 671 C C . ASN A 1 88 ? -9.246 4.458 0.621 1.00 76.94 88 ASN A C 1
ATOM 673 O O . ASN A 1 88 ? -9.952 5.177 1.333 1.00 76.94 88 ASN A O 1
ATOM 677 N N . PHE A 1 89 ? -8.455 3.509 1.130 1.00 84.12 89 PHE A N 1
ATOM 678 C CA . PHE A 1 89 ? -8.447 3.139 2.540 1.00 84.12 89 PHE A CA 1
ATOM 679 C C . PHE A 1 89 ? -7.869 4.235 3.441 1.00 84.12 89 PHE A C 1
ATOM 681 O O . PHE A 1 89 ? -8.259 4.335 4.599 1.00 84.12 89 PHE A O 1
ATOM 688 N N . SER A 1 90 ? -7.005 5.115 2.923 1.00 82.44 90 SER A N 1
ATOM 689 C CA . SER A 1 90 ? -6.463 6.246 3.695 1.00 82.44 90 SER A CA 1
ATOM 690 C C . SER A 1 90 ? -7.567 7.144 4.291 1.00 82.44 90 SER A C 1
ATOM 692 O O . SER A 1 90 ? -7.521 7.508 5.468 1.00 82.44 90 SER A O 1
ATOM 694 N N . LYS A 1 91 ? -8.637 7.414 3.526 1.00 80.62 91 LYS A N 1
ATOM 695 C CA . LYS A 1 91 ? -9.804 8.178 4.009 1.00 80.62 91 LYS A CA 1
ATOM 696 C C . LYS A 1 91 ? -10.618 7.388 5.036 1.00 80.62 91 LYS A C 1
ATOM 698 O O . LYS A 1 91 ? -11.072 7.946 6.032 1.00 80.62 91 LYS A O 1
ATOM 703 N N . THR A 1 92 ? -10.784 6.087 4.810 1.00 83.31 92 THR A N 1
ATOM 704 C CA . THR A 1 92 ? -11.474 5.178 5.735 1.00 83.31 92 THR A CA 1
ATOM 705 C C . THR A 1 92 ? -10.741 5.086 7.072 1.00 83.31 92 THR A C 1
ATOM 707 O O . THR A 1 92 ? -11.367 5.207 8.120 1.00 83.31 92 THR A O 1
ATOM 710 N N . LYS A 1 93 ? -9.408 4.985 7.046 1.00 85.81 93 LYS A N 1
ATOM 711 C CA . LYS A 1 93 ? -8.541 4.990 8.228 1.00 85.81 93 LYS A CA 1
ATOM 712 C C . LYS A 1 93 ? -8.734 6.251 9.069 1.00 85.81 93 LYS A C 1
ATOM 714 O O . LYS A 1 93 ? -8.857 6.152 10.285 1.00 85.81 93 LYS A O 1
ATOM 719 N N . GLN A 1 94 ? -8.815 7.423 8.440 1.00 84.56 94 GLN A N 1
ATOM 720 C CA . GLN A 1 94 ? -9.076 8.671 9.163 1.00 84.56 94 GLN A CA 1
ATOM 721 C C . GLN A 1 94 ? -10.453 8.666 9.845 1.00 84.56 94 GLN A C 1
ATOM 723 O O . GLN A 1 94 ? -10.555 9.068 11.002 1.00 84.56 94 GLN A O 1
ATOM 728 N N . LYS A 1 95 ? -11.493 8.159 9.168 1.00 85.19 95 LYS A N 1
ATOM 729 C CA . LYS A 1 95 ? -12.836 8.013 9.756 1.00 85.19 95 LYS A CA 1
ATOM 730 C C . LYS A 1 95 ? -12.852 7.039 10.936 1.00 85.19 95 LYS A C 1
ATOM 732 O O . LYS A 1 95 ? -13.449 7.356 11.954 1.00 85.19 95 LYS A O 1
ATOM 737 N N . ILE A 1 96 ? -12.163 5.900 10.822 1.00 87.00 96 ILE A N 1
ATOM 738 C CA . ILE A 1 96 ? -12.040 4.908 11.903 1.00 87.00 96 ILE A CA 1
ATOM 739 C C . ILE A 1 96 ? -11.404 5.549 13.145 1.00 87.00 96 ILE A C 1
ATOM 741 O O . ILE A 1 96 ? -11.937 5.434 14.244 1.00 87.00 96 ILE A O 1
ATOM 745 N N . ARG A 1 97 ? -10.304 6.289 12.963 1.00 87.62 97 ARG A N 1
ATOM 746 C CA . ARG A 1 97 ? -9.615 6.984 14.063 1.00 87.62 97 ARG A CA 1
ATOM 747 C C . ARG A 1 97 ? -10.468 8.075 14.712 1.00 87.62 97 ARG A C 1
ATOM 749 O O . ARG A 1 97 ? -10.359 8.297 15.912 1.00 87.62 97 ARG A O 1
ATOM 756 N N . ALA A 1 98 ? -11.336 8.733 13.943 1.00 86.69 98 ALA A N 1
ATOM 757 C CA . ALA A 1 98 ? -12.206 9.792 14.452 1.00 86.69 98 ALA A CA 1
ATOM 758 C C . ALA A 1 98 ? -13.260 9.298 15.464 1.00 86.69 98 ALA A C 1
ATOM 760 O O . ALA A 1 98 ? -13.792 10.112 16.215 1.00 86.69 98 ALA A O 1
ATOM 761 N N . PHE A 1 99 ? -13.556 7.993 15.529 1.00 85.00 99 PHE A N 1
ATOM 762 C CA . PHE A 1 99 ? -14.466 7.460 16.550 1.00 85.00 99 PHE A CA 1
ATOM 763 C C . PHE A 1 99 ? -13.868 7.461 17.963 1.00 85.00 99 PHE A C 1
ATOM 765 O O . PHE A 1 99 ? -14.640 7.502 18.928 1.00 85.00 99 PHE A O 1
ATOM 772 N N . GLY A 1 100 ? -12.537 7.473 18.082 1.00 84.38 100 GLY A N 1
ATOM 773 C CA . GLY A 1 100 ? -11.806 7.260 19.333 1.00 84.38 100 GLY A CA 1
ATOM 774 C C . GLY A 1 100 ? -11.334 5.811 19.471 1.00 84.38 100 GLY A C 1
ATOM 775 O O . GLY A 1 100 ? -12.076 4.878 19.159 1.00 84.38 100 GLY A O 1
ATOM 776 N N . PHE A 1 101 ? -10.085 5.639 19.909 1.00 87.44 101 PHE A N 1
ATOM 777 C CA . PHE A 1 101 ? -9.430 4.334 20.052 1.00 87.44 101 PHE A CA 1
ATOM 778 C C . PHE A 1 101 ? -9.897 3.549 21.285 1.00 87.44 101 PHE A C 1
ATOM 780 O O . PHE A 1 101 ? -9.696 2.345 21.333 1.00 87.44 101 PHE A O 1
ATOM 787 N N . ASP A 1 102 ? -10.571 4.207 22.231 1.00 86.31 102 ASP A N 1
ATOM 788 C CA . ASP A 1 102 ? -11.169 3.644 23.450 1.00 86.31 102 ASP A CA 1
ATOM 789 C C . ASP A 1 102 ? -12.486 2.886 23.191 1.00 86.31 102 ASP A C 1
ATOM 791 O O . ASP A 1 102 ? -13.081 2.299 24.095 1.00 86.31 102 ASP A O 1
ATOM 795 N N . LYS A 1 103 ? -12.990 2.915 21.951 1.00 86.94 103 LYS A N 1
ATOM 796 C CA . LYS A 1 103 ? -14.326 2.416 21.603 1.00 86.94 103 LYS A CA 1
ATOM 797 C C . LYS A 1 103 ? -14.276 1.113 20.819 1.00 86.94 103 LYS A C 1
ATOM 799 O O . LYS A 1 103 ? -13.272 0.742 20.218 1.00 86.94 103 LYS A O 1
ATOM 804 N N . HIS A 1 104 ? -15.423 0.438 20.788 1.00 88.50 104 HIS A N 1
ATOM 805 C CA . HIS A 1 104 ? -15.676 -0.635 19.836 1.00 88.50 104 HIS A CA 1
ATOM 806 C C . HIS A 1 104 ? -16.047 -0.044 18.470 1.00 88.50 104 HIS A C 1
ATOM 808 O O . HIS A 1 104 ? -17.012 0.723 18.379 1.00 88.50 104 HIS A O 1
ATOM 814 N N . VAL A 1 105 ? -15.274 -0.379 17.438 1.00 89.62 105 VAL A N 1
ATOM 815 C CA . VAL A 1 105 ? -15.484 0.053 16.049 1.00 89.62 105 VAL A CA 1
ATOM 816 C C . VAL A 1 105 ? -15.487 -1.177 15.151 1.00 89.62 105 VAL A C 1
ATOM 818 O O . VAL A 1 105 ? -14.617 -2.03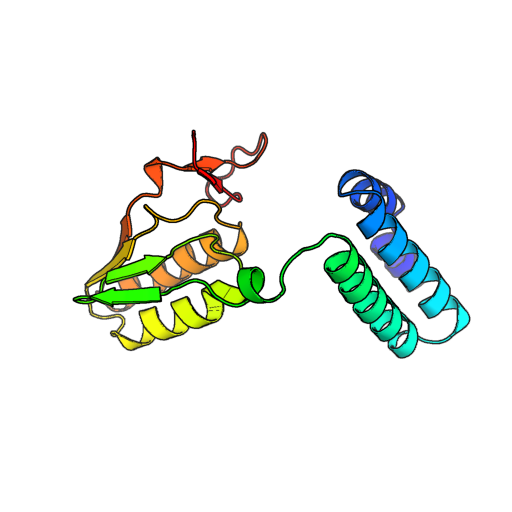8 15.274 1.00 89.62 105 VAL A O 1
ATOM 821 N N . VAL A 1 106 ? -16.448 -1.245 14.232 1.00 89.56 106 VAL A N 1
ATOM 822 C CA . VAL A 1 106 ? -16.622 -2.386 13.325 1.00 89.56 106 VAL A CA 1
ATOM 823 C C . VAL A 1 106 ? -16.289 -1.962 11.896 1.00 89.56 106 VAL A C 1
ATOM 825 O O . VAL A 1 106 ? -16.796 -0.957 11.400 1.00 89.56 106 VAL A O 1
ATOM 828 N N . VAL A 1 107 ? -15.449 -2.727 11.207 1.00 89.62 107 VAL A N 1
ATOM 829 C CA . VAL A 1 107 ? -15.175 -2.586 9.772 1.00 89.62 107 VAL A CA 1
ATOM 830 C C . VAL A 1 107 ? -15.878 -3.726 9.051 1.00 89.62 107 VAL A C 1
ATOM 832 O O . VAL A 1 107 ? -15.459 -4.877 9.156 1.00 89.62 107 VAL A O 1
ATOM 835 N N . ASN A 1 108 ? -16.947 -3.412 8.321 1.00 86.44 108 ASN A N 1
ATOM 836 C CA . ASN A 1 108 ? -17.700 -4.400 7.556 1.00 86.44 108 ASN A CA 1
ATOM 837 C C . ASN A 1 108 ? -17.189 -4.451 6.103 1.00 86.44 108 ASN A C 1
ATOM 839 O O . ASN A 1 108 ? -17.160 -3.432 5.398 1.00 86.44 108 ASN A O 1
ATOM 843 N N . LEU A 1 109 ? -16.778 -5.650 5.680 1.00 86.69 109 LEU A N 1
ATOM 844 C CA . LEU A 1 109 ? -16.226 -5.965 4.361 1.00 86.69 109 LEU A CA 1
ATOM 845 C C . LEU A 1 109 ? -17.174 -6.822 3.500 1.00 86.69 109 LEU A C 1
ATOM 847 O O . LEU A 1 109 ? -16.748 -7.311 2.455 1.00 86.69 109 LEU A O 1
ATOM 851 N N . ASP A 1 110 ? -18.442 -7.000 3.882 1.00 82.31 110 ASP A N 1
ATOM 852 C CA . ASP A 1 110 ? -19.386 -7.875 3.165 1.00 82.31 110 ASP A CA 1
ATOM 853 C C . ASP A 1 110 ? -19.675 -7.412 1.735 1.00 82.31 110 ASP A C 1
ATOM 855 O O . ASP A 1 110 ? -19.894 -8.234 0.849 1.00 82.31 110 ASP A O 1
ATOM 859 N N . ASP A 1 111 ? -19.634 -6.106 1.479 1.00 79.75 111 ASP A N 1
ATOM 860 C CA . ASP A 1 111 ? -19.779 -5.518 0.139 1.00 79.75 111 ASP A CA 1
ATOM 861 C C . ASP A 1 111 ? -18.421 -5.253 -0.541 1.00 79.75 111 ASP A C 1
ATOM 863 O O . ASP A 1 111 ? -18.338 -4.597 -1.590 1.00 79.75 111 ASP A O 1
ATOM 867 N N . CYS A 1 112 ? -17.331 -5.739 0.054 1.00 82.25 112 CYS A N 1
ATOM 868 C CA . CYS A 1 112 ? -15.997 -5.631 -0.506 1.00 82.25 112 CYS A CA 1
ATOM 869 C C . CYS A 1 112 ? -15.710 -6.845 -1.408 1.00 82.25 112 CYS A C 1
ATOM 871 O O . CYS A 1 112 ? -16.066 -7.986 -1.131 1.00 82.25 112 CYS A O 1
ATOM 873 N N . SER A 1 113 ? -15.073 -6.593 -2.543 1.00 79.00 113 SER A N 1
ATOM 874 C CA . SER A 1 113 ? -14.756 -7.580 -3.583 1.00 79.00 113 SER A CA 1
ATOM 875 C C . SER A 1 113 ? -13.264 -7.908 -3.635 1.00 79.00 113 SER A C 1
ATOM 877 O O . SER A 1 113 ? -12.871 -8.979 -4.106 1.00 79.00 113 SER A O 1
ATOM 879 N N . PHE A 1 114 ? -12.422 -7.002 -3.132 1.00 78.81 114 PHE A N 1
ATOM 880 C CA . PHE A 1 114 ? -10.971 -7.118 -3.173 1.00 78.81 114 PHE A CA 1
ATOM 881 C C . PHE A 1 114 ? -10.325 -6.300 -2.057 1.00 78.81 114 PHE A C 1
ATOM 883 O O . PHE A 1 114 ? -10.700 -5.146 -1.854 1.00 78.81 114 PHE A O 1
ATOM 890 N N . ILE A 1 115 ? -9.327 -6.875 -1.388 1.00 83.69 115 ILE A N 1
ATOM 891 C CA . ILE A 1 115 ? -8.543 -6.219 -0.342 1.00 83.69 115 ILE A CA 1
ATOM 892 C C . ILE A 1 115 ? -7.067 -6.372 -0.692 1.00 83.69 115 ILE A C 1
ATOM 894 O O . ILE A 1 115 ? -6.558 -7.485 -0.814 1.00 83.69 115 ILE A O 1
ATOM 898 N N . ASP A 1 116 ? -6.371 -5.254 -0.842 1.00 83.00 116 ASP A N 1
ATOM 899 C CA . ASP A 1 116 ? -4.929 -5.262 -1.081 1.00 83.00 116 ASP A CA 1
ATOM 900 C C . ASP A 1 116 ? -4.132 -5.529 0.213 1.00 83.00 116 ASP A C 1
ATOM 902 O O . ASP A 1 116 ? -4.594 -5.231 1.318 1.00 83.00 116 ASP A O 1
ATOM 906 N N . HIS A 1 117 ? -2.905 -6.038 0.084 1.00 79.00 117 HIS A N 1
ATOM 907 C CA . HIS A 1 117 ? -2.002 -6.325 1.206 1.00 79.00 117 HIS A CA 1
ATOM 908 C C . HIS A 1 117 ? -1.818 -5.106 2.116 1.00 79.00 117 HIS A C 1
ATOM 910 O O . HIS A 1 117 ? -1.931 -5.208 3.335 1.00 79.00 117 HIS A O 1
ATOM 916 N N . SER A 1 118 ? -1.588 -3.924 1.535 1.00 80.88 118 SER A N 1
ATOM 917 C CA . SER A 1 118 ? -1.404 -2.693 2.311 1.00 80.88 118 SER A CA 1
ATOM 918 C C . SER A 1 118 ? -2.626 -2.335 3.158 1.00 80.88 118 SER A C 1
ATOM 920 O O . SER A 1 118 ? -2.487 -1.691 4.194 1.00 80.88 118 SER A O 1
ATOM 922 N N . VAL A 1 119 ? -3.827 -2.747 2.743 1.00 86.69 119 VAL A N 1
ATOM 923 C CA . VAL A 1 119 ? -5.043 -2.552 3.538 1.00 86.69 119 VAL A CA 1
ATOM 924 C C . VAL A 1 119 ? -5.131 -3.578 4.662 1.00 86.69 119 VAL A C 1
ATOM 926 O O . VAL A 1 119 ? -5.441 -3.193 5.785 1.00 86.69 119 VAL A O 1
ATOM 929 N N . MET A 1 120 ? -4.795 -4.845 4.404 1.00 86.69 120 MET A N 1
ATOM 930 C CA . MET A 1 120 ? -4.703 -5.872 5.452 1.00 86.69 120 MET A CA 1
ATOM 931 C C . MET A 1 120 ? -3.716 -5.475 6.554 1.00 86.69 120 MET A C 1
ATOM 933 O O . MET A 1 120 ? -4.040 -5.544 7.738 1.00 86.69 120 MET A O 1
ATOM 937 N N . GLU A 1 121 ? -2.534 -5.001 6.165 1.00 84.44 121 GLU A N 1
ATOM 938 C CA . GLU A 1 121 ? -1.521 -4.492 7.088 1.00 84.44 121 GLU A CA 1
ATOM 939 C C . GLU A 1 121 ? -2.023 -3.260 7.852 1.00 84.44 121 GLU A C 1
ATOM 941 O O . GLU A 1 121 ? -1.901 -3.188 9.074 1.00 84.44 121 GLU A O 1
ATOM 946 N N . ALA A 1 122 ? -2.664 -2.312 7.162 1.00 88.44 122 ALA A N 1
ATOM 947 C CA . ALA A 1 122 ? -3.213 -1.128 7.811 1.00 88.44 122 ALA A CA 1
ATOM 948 C C . ALA A 1 122 ? -4.327 -1.463 8.818 1.00 88.44 122 ALA A C 1
ATOM 950 O O . ALA A 1 122 ? -4.386 -0.827 9.871 1.00 88.44 122 ALA A O 1
ATOM 951 N N . ILE A 1 123 ? -5.186 -2.445 8.523 1.00 90.25 123 ILE A N 1
ATOM 952 C CA . ILE A 1 123 ? -6.212 -2.956 9.445 1.00 90.25 123 ILE A CA 1
ATOM 953 C C . ILE A 1 123 ? -5.559 -3.633 10.653 1.00 90.25 123 ILE A C 1
ATOM 955 O O . ILE A 1 123 ? -5.989 -3.405 11.784 1.00 90.25 123 ILE A O 1
ATOM 959 N N . HIS A 1 124 ? -4.511 -4.432 10.437 1.00 90.19 124 HIS A N 1
ATOM 960 C CA . HIS A 1 124 ? -3.782 -5.090 11.519 1.00 90.19 124 HIS A CA 1
ATOM 961 C C . HIS A 1 124 ? -3.150 -4.069 12.475 1.00 90.19 124 HIS A C 1
ATOM 963 O O . HIS A 1 124 ? -3.391 -4.130 13.678 1.00 90.19 124 HIS A O 1
ATOM 969 N N . LEU A 1 125 ? -2.441 -3.070 11.939 1.00 91.06 125 LEU A N 1
ATOM 970 C CA . LEU A 1 125 ? -1.848 -1.992 12.736 1.00 91.06 125 LEU A CA 1
ATOM 971 C C . LEU A 1 125 ? -2.908 -1.179 13.488 1.00 91.06 125 LEU A C 1
ATOM 973 O O . LEU A 1 125 ? -2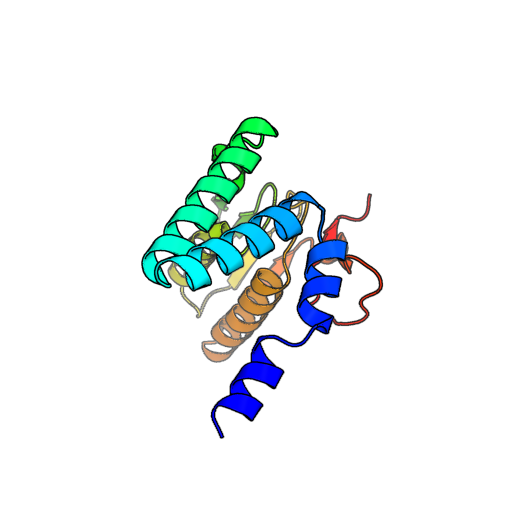.735 -0.894 14.668 1.00 91.06 125 LEU A O 1
ATOM 977 N N . LEU A 1 126 ? -4.028 -0.843 12.836 1.00 89.81 126 LEU A N 1
ATOM 978 C CA . LEU A 1 126 ? -5.146 -0.174 13.508 1.00 89.81 126 LEU A CA 1
ATOM 979 C C . LEU A 1 126 ? -5.723 -1.034 14.639 1.00 89.81 126 LEU A C 1
ATOM 981 O O . LEU A 1 126 ? -6.070 -0.504 15.685 1.00 89.81 126 LEU A O 1
ATOM 985 N N . SER A 1 127 ? -5.811 -2.351 14.460 1.00 89.88 127 SER A N 1
ATOM 986 C CA . SER A 1 127 ? -6.327 -3.247 15.501 1.00 89.88 127 SER A CA 1
ATOM 987 C C . SER A 1 127 ? -5.440 -3.240 16.746 1.00 89.88 127 SER A C 1
ATOM 989 O O . SER A 1 127 ? -5.959 -3.237 17.860 1.00 89.88 127 SER A O 1
ATOM 991 N N . GLU A 1 128 ? -4.119 -3.199 16.568 1.00 91.50 128 GLU A N 1
ATOM 992 C CA . GLU A 1 128 ? -3.167 -3.076 17.677 1.00 91.50 128 GLU A CA 1
ATOM 993 C C . GLU A 1 128 ? -3.240 -1.690 18.344 1.00 91.50 128 GLU A C 1
ATOM 995 O O . GLU A 1 128 ? -3.244 -1.617 19.571 1.00 91.50 128 GLU A O 1
ATOM 1000 N N . GLU A 1 129 ? -3.397 -0.607 17.566 1.00 91.50 129 GLU A N 1
ATOM 1001 C CA . GLU A 1 129 ? -3.627 0.752 18.097 1.00 91.50 129 GLU A CA 1
ATOM 1002 C C . GLU A 1 129 ? -4.882 0.805 18.994 1.00 91.50 129 GLU A C 1
ATOM 1004 O O . GLU A 1 129 ? -4.830 1.346 20.095 1.00 91.50 129 GLU A O 1
ATOM 1009 N N . PHE A 1 130 ? -5.998 0.201 18.566 1.00 91.56 130 PHE A N 1
ATOM 1010 C CA . PHE A 1 130 ? -7.230 0.142 19.368 1.00 91.56 130 PHE A CA 1
ATOM 1011 C C . PHE A 1 130 ? -7.053 -0.673 20.655 1.00 91.56 130 PHE A C 1
ATOM 1013 O O . PHE A 1 130 ? -7.500 -0.243 21.715 1.00 91.56 130 PHE A O 1
ATOM 1020 N N . LYS A 1 131 ? -6.377 -1.828 20.586 1.00 89.56 131 LYS A N 1
ATOM 1021 C CA . LYS A 1 131 ? -6.116 -2.658 21.775 1.00 89.56 131 LYS A CA 1
ATOM 1022 C C . LYS A 1 131 ? -5.255 -1.935 22.809 1.00 89.56 131 LYS A C 1
ATOM 1024 O O . LYS A 1 131 ? -5.503 -2.091 24.001 1.00 89.56 131 LYS A O 1
ATOM 1029 N N . ALA A 1 132 ? -4.256 -1.169 22.366 1.00 90.31 132 ALA A N 1
ATOM 1030 C CA . ALA A 1 132 ? -3.361 -0.431 23.256 1.00 90.31 132 ALA A CA 1
ATOM 1031 C C . ALA A 1 132 ? -4.102 0.628 24.096 1.00 90.31 132 ALA A C 1
ATOM 1033 O O . ALA A 1 132 ? -3.750 0.849 25.250 1.00 90.31 132 ALA A O 1
ATOM 1034 N N . GLU A 1 133 ? -5.155 1.225 23.538 1.00 89.88 133 GLU A N 1
ATOM 1035 C CA . GLU A 1 133 ? -5.993 2.254 24.176 1.00 89.88 133 GLU A CA 1
ATOM 1036 C C . GLU A 1 133 ? -7.245 1.668 24.867 1.00 89.88 133 GLU A C 1
ATOM 1038 O O . GLU A 1 133 ? -8.116 2.401 25.332 1.00 89.88 133 GLU A O 1
ATOM 1043 N N . GLY A 1 134 ? -7.361 0.337 24.940 1.00 85.50 134 GLY A N 1
ATOM 1044 C CA . GLY A 1 134 ? -8.470 -0.353 25.610 1.00 85.50 134 GLY A CA 1
ATOM 1045 C C . GLY A 1 134 ? -9.766 -0.465 24.799 1.00 85.50 134 GLY A C 1
ATOM 1046 O O . GLY A 1 134 ? -10.760 -0.974 25.320 1.00 85.50 134 GLY A O 1
ATOM 1047 N N . GLY A 1 135 ? -9.775 -0.039 23.535 1.00 88.81 135 GLY A N 1
ATOM 1048 C CA . GLY A 1 135 ? -10.873 -0.298 22.607 1.00 88.81 135 GLY A CA 1
ATOM 1049 C C . GLY A 1 135 ? -10.679 -1.575 21.794 1.00 88.81 135 GLY A C 1
ATOM 1050 O O . GLY A 1 135 ? -9.798 -2.403 22.038 1.00 88.81 135 GLY A O 1
ATOM 1051 N N . ARG A 1 136 ? -11.546 -1.765 20.797 1.00 90.00 136 ARG A N 1
ATOM 1052 C CA . ARG A 1 136 ? -11.524 -2.956 19.941 1.00 90.00 136 ARG A CA 1
ATOM 1053 C C . ARG A 1 136 ? -11.939 -2.597 18.522 1.00 90.00 136 ARG A C 1
ATOM 1055 O O . ARG A 1 136 ? -13.013 -2.040 18.310 1.00 90.00 136 ARG A O 1
ATOM 1062 N N . LEU A 1 137 ? -11.099 -2.977 17.564 1.00 91.19 137 LEU A N 1
ATOM 1063 C CA . LEU A 1 137 ? -11.435 -2.963 16.146 1.00 91.19 137 LEU A CA 1
ATOM 1064 C C . LEU A 1 137 ? -11.865 -4.370 15.728 1.00 91.19 137 LEU A C 1
ATOM 1066 O O . LEU A 1 137 ? -11.076 -5.312 15.799 1.00 91.19 137 LEU A O 1
ATOM 1070 N N . GLU A 1 138 ? -13.118 -4.516 15.318 1.00 90.12 138 GLU A N 1
ATOM 1071 C CA . GLU A 1 138 ? -13.662 -5.761 14.783 1.00 90.12 138 GLU A CA 1
ATOM 1072 C C . GLU A 1 138 ? -13.752 -5.678 13.259 1.00 90.12 138 GLU A C 1
ATOM 1074 O O . GLU A 1 138 ? -14.125 -4.647 12.703 1.00 90.12 138 GLU A O 1
ATOM 1079 N N . VAL A 1 139 ? -13.390 -6.760 12.573 1.00 89.19 139 VAL A N 1
ATOM 1080 C CA . VAL A 1 139 ? -13.422 -6.849 11.111 1.00 89.19 139 VAL A CA 1
ATOM 1081 C C . VAL A 1 139 ? -14.377 -7.974 10.738 1.00 89.19 139 VAL A C 1
ATOM 1083 O O . VAL A 1 139 ? -14.124 -9.123 11.088 1.00 89.19 139 VAL A O 1
ATOM 1086 N N . VAL A 1 140 ? -15.464 -7.637 10.047 1.00 88.00 140 VAL A N 1
ATOM 1087 C CA . VAL A 1 140 ? -16.541 -8.566 9.666 1.00 88.00 140 VAL A CA 1
ATOM 1088 C C . VAL A 1 140 ? -16.478 -8.849 8.168 1.00 88.00 140 VAL A C 1
ATOM 1090 O O . VAL A 1 140 ? -16.227 -7.930 7.382 1.00 88.00 140 VAL A O 1
ATOM 1093 N N . GLY A 1 141 ? -16.715 -10.101 7.769 1.00 80.19 141 GLY A N 1
ATOM 1094 C CA . GLY A 1 141 ? -16.778 -10.516 6.368 1.00 80.19 141 GLY A CA 1
ATOM 1095 C C . GLY A 1 141 ? -15.427 -10.909 5.769 1.00 80.19 141 GLY A C 1
ATOM 1096 O O . GLY A 1 141 ? -15.359 -11.184 4.573 1.00 80.19 141 GLY A O 1
ATOM 1097 N N . LEU A 1 142 ? -14.352 -10.960 6.566 1.00 80.12 142 LEU A N 1
ATOM 1098 C CA . LEU A 1 142 ? -13.012 -11.366 6.116 1.00 80.12 142 LEU A CA 1
ATOM 1099 C C . LEU A 1 142 ? -12.947 -12.868 5.776 1.00 80.12 142 LEU A C 1
ATOM 1101 O O . LEU A 1 142 ? -12.155 -13.288 4.936 1.00 80.12 142 LEU A O 1
ATOM 1105 N N . GLU A 1 143 ? -13.808 -13.664 6.402 1.00 74.88 143 GLU A N 1
ATOM 1106 C CA . GLU A 1 143 ? -14.023 -15.092 6.173 1.00 74.88 143 GLU A CA 1
ATOM 1107 C C . GLU A 1 143 ? -14.481 -15.417 4.744 1.00 74.88 143 GLU A C 1
ATOM 1109 O O . GLU A 1 143 ? -14.212 -16.508 4.247 1.00 74.88 143 GLU A O 1
ATOM 1114 N N . HIS A 1 144 ? -15.096 -14.457 4.046 1.00 74.12 144 HIS A N 1
ATOM 1115 C CA . HIS A 1 144 ? -15.510 -14.604 2.650 1.00 74.12 144 HIS A CA 1
ATOM 1116 C C . HIS A 1 144 ? -14.355 -14.414 1.654 1.00 74.12 144 HIS A C 1
ATOM 1118 O O . HIS A 1 144 ? -14.575 -14.444 0.441 1.00 74.12 144 HIS A O 1
ATOM 1124 N N . PHE A 1 145 ? -13.130 -14.177 2.134 1.00 70.69 145 PHE A N 1
ATOM 1125 C CA . PHE A 1 145 ? -11.983 -13.853 1.298 1.00 70.69 145 PHE A CA 1
ATOM 1126 C C . PHE A 1 145 ? -10.917 -14.947 1.308 1.00 70.69 145 PHE A C 1
ATOM 1128 O O . PHE A 1 145 ? -10.364 -15.316 2.344 1.00 70.69 145 PHE A O 1
ATOM 1135 N N . GLU A 1 146 ? -10.532 -15.375 0.110 1.00 71.75 146 GLU A N 1
ATOM 1136 C CA . GLU A 1 146 ? -9.384 -16.246 -0.111 1.00 71.75 146 GLU A CA 1
ATOM 1137 C C . GLU A 1 146 ? -8.136 -15.414 -0.407 1.00 71.75 146 GLU A C 1
ATOM 1139 O O . GLU A 1 146 ? -8.206 -14.312 -0.964 1.00 71.75 146 GLU A O 1
ATOM 1144 N N . ASN A 1 147 ? -6.965 -15.940 -0.046 1.00 70.50 147 ASN A N 1
ATOM 1145 C CA . ASN A 1 147 ? -5.704 -15.312 -0.427 1.00 70.50 147 ASN A CA 1
ATOM 1146 C C . ASN A 1 147 ? -5.622 -15.220 -1.958 1.00 70.50 147 ASN A C 1
ATOM 1148 O O . ASN A 1 147 ? -5.884 -16.175 -2.684 1.00 70.50 147 ASN A O 1
ATOM 1152 N N . PHE A 1 148 ? -5.247 -14.050 -2.458 1.00 47.84 148 PHE A N 1
ATOM 1153 C CA . PHE A 1 148 ? -5.073 -13.805 -3.876 1.00 47.84 148 PHE A CA 1
ATOM 1154 C C . PHE A 1 148 ? -3.791 -14.501 -4.359 1.00 47.84 148 PHE A C 1
ATOM 1156 O O . PHE A 1 148 ? -2.683 -14.173 -3.931 1.00 47.84 148 PHE A O 1
ATOM 1163 N N . GLY A 1 149 ? -3.943 -15.478 -5.256 1.00 56.47 149 GLY A N 1
ATOM 1164 C CA . GLY A 1 149 ? -2.839 -16.299 -5.764 1.00 56.47 149 GLY A CA 1
ATOM 1165 C C . GLY A 1 149 ? -2.498 -17.493 -4.861 1.00 56.47 149 GLY A C 1
ATOM 1166 O O . GLY A 1 149 ? -3.299 -17.917 -4.041 1.00 56.47 149 GLY A O 1
ATOM 1167 N N . LYS A 1 150 ? -1.292 -18.063 -5.009 1.00 56.31 150 LYS A N 1
ATOM 1168 C CA . LYS A 1 150 ? -0.818 -19.225 -4.217 1.00 56.31 150 LYS A CA 1
ATOM 1169 C C . LYS A 1 150 ? -0.199 -18.840 -2.862 1.00 56.31 150 LYS A C 1
ATOM 1171 O O . LYS A 1 150 ? 0.567 -19.615 -2.296 1.00 56.31 150 LYS A O 1
ATOM 1176 N N . SER A 1 151 ? -0.446 -17.625 -2.372 1.00 51.94 151 SER A N 1
ATOM 1177 C CA . SER A 1 151 ? 0.209 -17.136 -1.158 1.00 51.94 151 SER A CA 1
ATOM 1178 C C . SER A 1 151 ? -0.398 -17.761 0.100 1.00 51.94 151 SER A C 1
ATOM 1180 O O . SER A 1 151 ? -1.612 -17.736 0.298 1.00 51.94 151 SER A O 1
ATOM 1182 N N . THR A 1 152 ? 0.453 -18.277 0.985 1.00 58.09 152 THR A N 1
ATOM 1183 C CA . THR A 1 152 ? 0.089 -18.824 2.304 1.00 58.09 152 THR A CA 1
ATOM 1184 C C . THR A 1 152 ? 0.145 -17.789 3.432 1.00 58.09 152 THR A C 1
ATOM 1186 O O . THR A 1 152 ? -0.193 -18.107 4.569 1.00 58.09 152 THR A O 1
ATOM 1189 N N . HIS A 1 153 ? 0.549 -16.544 3.154 1.00 57.16 153 HIS A N 1
ATOM 1190 C CA . HIS A 1 153 ? 0.752 -15.532 4.194 1.00 57.16 153 HIS A CA 1
ATOM 1191 C C . HIS A 1 153 ? -0.561 -14.861 4.638 1.00 57.16 153 HIS A C 1
ATOM 1193 O O . HIS A 1 153 ? -1.369 -14.455 3.801 1.00 57.16 153 HIS A O 1
ATOM 1199 N N . GLY A 1 154 ? -0.758 -14.678 5.949 1.00 60.69 154 GLY A N 1
ATOM 1200 C CA . GLY A 1 154 ? -2.002 -14.143 6.531 1.00 60.69 154 GLY A CA 1
ATOM 1201 C C . GLY A 1 154 ? -2.361 -12.711 6.108 1.00 60.69 154 GLY A C 1
ATOM 1202 O O . GLY A 1 154 ? -3.542 -12.378 6.033 1.00 60.69 154 GLY A O 1
ATOM 1203 N N . LEU A 1 155 ? -1.356 -11.895 5.769 1.00 65.25 155 LEU A N 1
ATOM 1204 C CA . LEU A 1 155 ? -1.529 -10.500 5.328 1.00 65.25 155 LEU A CA 1
ATOM 1205 C C . LEU A 1 155 ? -1.608 -10.328 3.805 1.00 65.25 155 LEU A C 1
ATOM 1207 O O . LEU A 1 155 ? -1.672 -9.203 3.323 1.00 65.25 155 LEU A O 1
ATOM 1211 N N . SER A 1 156 ? -1.573 -11.420 3.037 1.00 61.03 156 SER A N 1
ATOM 1212 C CA . SER A 1 156 ? -1.626 -11.358 1.569 1.00 61.03 156 SER A CA 1
ATOM 1213 C C . SER A 1 156 ? -2.850 -10.585 1.087 1.00 61.03 156 SER A C 1
ATOM 1215 O O . SER A 1 156 ? -3.879 -10.585 1.761 1.00 61.03 156 SER A O 1
ATOM 1217 N N . ALA A 1 157 ? -2.766 -9.999 -0.112 1.00 64.06 157 ALA A N 1
ATOM 1218 C CA . ALA A 1 157 ? -3.956 -9.515 -0.804 1.00 64.06 157 ALA A CA 1
ATOM 1219 C C . ALA A 1 157 ? -5.006 -10.630 -0.833 1.00 64.06 157 ALA A C 1
ATOM 1221 O O . ALA A 1 157 ? -4.657 -11.802 -1.005 1.00 64.06 157 ALA A O 1
ATOM 1222 N N . LYS A 1 158 ? -6.275 -10.281 -0.641 1.00 75.31 158 LYS A N 1
ATOM 1223 C CA . LYS A 1 158 ? -7.370 -11.243 -0.610 1.00 75.31 158 LYS A CA 1
ATOM 1224 C C . LYS A 1 158 ? -8.453 -10.860 -1.605 1.00 75.31 158 LYS A C 1
ATOM 1226 O O . LYS A 1 158 ? -8.765 -9.684 -1.801 1.00 75.31 158 LYS A O 1
ATOM 1231 N N . LYS A 1 159 ? -9.043 -11.866 -2.238 1.00 71.19 159 LYS A N 1
ATOM 1232 C CA . LYS A 1 159 ? -10.170 -11.710 -3.157 1.00 71.19 159 LYS A CA 1
ATOM 1233 C C . LYS A 1 159 ? -11.343 -12.504 -2.617 1.00 71.19 159 LYS A C 1
ATOM 1235 O O . LYS A 1 159 ? -11.152 -13.597 -2.090 1.00 71.19 159 LYS A O 1
ATOM 1240 N N . ARG A 1 160 ? -12.544 -11.944 -2.739 1.00 71.50 160 ARG A N 1
ATOM 1241 C CA . ARG A 1 160 ? -13.746 -12.636 -2.284 1.00 71.50 160 ARG A CA 1
ATOM 1242 C C . 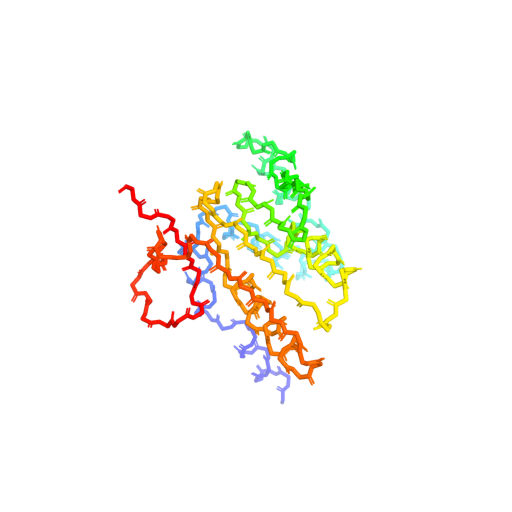ARG A 1 160 ? -13.891 -13.964 -3.034 1.00 71.50 160 ARG A C 1
ATOM 1244 O O . ARG A 1 160 ? -13.773 -13.975 -4.266 1.00 71.50 160 ARG A O 1
ATOM 1251 N N . SER A 1 161 ? -14.098 -15.052 -2.293 1.00 63.75 161 SER A N 1
ATOM 1252 C CA . SER A 1 161 ? -14.462 -16.344 -2.877 1.00 63.75 161 SER A CA 1
ATOM 1253 C C . SER A 1 161 ? -15.842 -16.211 -3.528 1.00 63.75 161 SER A C 1
ATOM 1255 O O . SER A 1 161 ? -16.673 -15.429 -3.058 1.00 63.75 161 SER A O 1
ATOM 1257 N N . LYS A 1 162 ? -16.032 -16.854 -4.682 1.00 52.16 162 LYS A N 1
ATOM 1258 C CA . LYS A 1 162 ? -17.277 -16.751 -5.457 1.00 52.16 162 LYS A CA 1
ATOM 1259 C C . LYS A 1 162 ? -18.409 -17.529 -4.808 1.00 52.16 162 LYS A C 1
ATOM 1261 O O . LYS A 1 162 ? -18.129 -18.638 -4.314 1.00 52.16 162 LYS A O 1
#

Secondary structure (DSSP, 8-state):
-HHHHHHHHS-HHHHHHHHHH-HHHHHHHHHHHHHHHHS-HHHHHHHHHHHHHHHHHHTT--HHHHH---EEEETTEEEE-EEE-HHHHHHHHHHHHHT-TTSEEEEE-TTEEEE-HHHHHHHHHHHHHHHHTT-EEEEESGGGEEESSS---TTS-EEE--

Radius of gyration: 19.74 Å; chains: 1; bounding box: 54×34×49 Å